Protein AF-A0A3A4QFV9-F1 (afdb_monomer)

Foldseek 3Di:
DDDDPPDPPDDPDVVVVVVVVVVVVVVVCCCVPPVVVVVVVVVVVVVVVVVVVVVVVVVVVVVVVVVVVVVVVVVVVVVVVVVVVVVVVVVVVVVVVVVVVVVVVVVVVVVVVVVVVVVVVVVVVVVVVVVVVVVVVQVVVCVVVVHHPDDD

Radius of gyration: 63.41 Å; Cα contacts (8 Å, |Δi|>4): 6; chains: 1; bounding box: 138×42×166 Å

Mean predicted aligned error: 13.67 Å

Sequence (152 aa):
MEVISTVALISINATLAAQLVSFLIFLFIINRLMFRPLQDVMGERERRIEDMRQEIEAADADMKQIFATLSDEEAKAKQDALLIQHKLEKEASQQSDVAFREVSAEIERLKAQTRQEVDRQILNVKQHLAEESLKLSKVIMEKALDRSLSHE

Structure (mmCIF, N/CA/C/O backbone):
data_AF-A0A3A4QFV9-F1
#
_entry.id   AF-A0A3A4QFV9-F1
#
loop_
_atom_site.group_PDB
_atom_site.id
_atom_site.type_symbol
_atom_site.label_atom_id
_atom_site.label_alt_id
_atom_site.label_comp_id
_atom_site.label_asym_id
_atom_site.label_entity_id
_atom_site.label_seq_id
_atom_site.pdbx_PDB_ins_code
_atom_site.Cartn_x
_atom_site.Cartn_y
_atom_site.Cartn_z
_atom_site.occupancy
_atom_site.B_iso_or_equiv
_atom_site.auth_seq_id
_atom_site.auth_comp_id
_atom_site.auth_asym_id
_atom_site.auth_atom_id
_atom_site.pdbx_PDB_model_num
ATOM 1 N N . MET A 1 1 ? 79.243 14.661 -73.877 1.00 48.72 1 MET A N 1
ATOM 2 C CA . MET A 1 1 ? 78.380 15.623 -73.168 1.00 48.72 1 MET A CA 1
ATOM 3 C C . MET A 1 1 ? 77.072 15.654 -73.944 1.00 48.72 1 MET A C 1
ATOM 5 O O . MET A 1 1 ? 76.950 16.458 -74.849 1.00 48.72 1 MET A O 1
ATOM 9 N N . GLU A 1 2 ? 76.158 14.715 -73.687 1.00 42.88 2 GLU A N 1
ATOM 10 C CA . GLU A 1 2 ? 74.841 14.695 -74.341 1.00 42.88 2 GLU A CA 1
ATOM 11 C C . GLU A 1 2 ? 73.754 14.445 -73.294 1.00 42.88 2 GLU A C 1
ATOM 13 O O . GLU A 1 2 ? 73.607 13.372 -72.719 1.00 42.88 2 GLU A O 1
ATOM 18 N N . VAL A 1 3 ? 73.129 15.575 -72.983 1.00 51.00 3 VAL A N 1
ATOM 19 C CA . VAL A 1 3 ? 71.824 15.871 -72.397 1.00 51.00 3 VAL A CA 1
ATOM 20 C C . VAL A 1 3 ? 70.983 14.673 -71.942 1.00 51.00 3 VAL A C 1
ATOM 22 O O . VAL A 1 3 ? 70.393 13.935 -72.728 1.00 51.00 3 VAL A O 1
ATOM 25 N N . ILE A 1 4 ? 70.847 14.570 -70.621 1.00 53.38 4 ILE A N 1
ATOM 26 C CA . ILE A 1 4 ? 69.816 13.791 -69.941 1.00 53.38 4 ILE A CA 1
ATOM 27 C C . ILE A 1 4 ? 68.469 14.358 -70.397 1.00 53.38 4 ILE A C 1
ATOM 29 O O . ILE A 1 4 ? 68.103 15.474 -70.028 1.00 53.38 4 ILE A O 1
ATOM 33 N N . SER A 1 5 ? 67.744 13.610 -71.230 1.00 55.25 5 SER A N 1
ATOM 34 C CA . SER A 1 5 ? 66.352 13.925 -71.536 1.00 55.25 5 SER A CA 1
ATOM 35 C C . SER A 1 5 ? 65.562 13.821 -70.239 1.00 55.25 5 SER A C 1
ATOM 37 O O . SER A 1 5 ? 65.336 12.728 -69.722 1.00 55.25 5 SER A O 1
ATOM 39 N N . THR A 1 6 ? 65.166 14.964 -69.689 1.00 56.66 6 THR A N 1
ATOM 40 C CA . THR A 1 6 ? 64.127 15.054 -68.668 1.00 56.66 6 THR A CA 1
ATOM 41 C C . THR A 1 6 ? 62.854 14.462 -69.255 1.00 56.66 6 THR A C 1
ATOM 43 O O . THR A 1 6 ? 62.106 15.139 -69.960 1.00 56.66 6 THR A O 1
ATOM 46 N N . VAL A 1 7 ? 62.641 13.169 -69.013 1.00 62.06 7 VAL A N 1
ATOM 47 C CA . VAL A 1 7 ? 61.378 12.493 -69.284 1.00 62.06 7 VAL A CA 1
ATOM 48 C C . VAL A 1 7 ? 60.327 13.255 -68.494 1.00 62.06 7 VAL A C 1
ATOM 50 O O . VAL A 1 7 ? 60.369 13.280 -67.264 1.00 62.06 7 VAL A O 1
ATOM 53 N N . ALA A 1 8 ? 59.414 13.928 -69.190 1.00 59.66 8 ALA A N 1
ATOM 54 C CA . ALA A 1 8 ? 58.226 14.465 -68.556 1.00 59.66 8 ALA A CA 1
ATOM 55 C C . ALA A 1 8 ? 57.523 13.289 -67.859 1.00 59.66 8 ALA A C 1
ATOM 57 O O . ALA A 1 8 ? 56.959 12.416 -68.516 1.00 59.66 8 ALA A O 1
ATOM 58 N N . LEU A 1 9 ? 57.599 13.245 -66.525 1.00 60.50 9 LEU A N 1
ATOM 59 C CA . LEU A 1 9 ? 56.995 12.203 -65.683 1.00 60.50 9 LEU A CA 1
ATOM 60 C C . LEU A 1 9 ? 55.470 12.113 -65.851 1.00 60.50 9 LEU A C 1
ATOM 62 O O . LEU A 1 9 ? 54.851 11.160 -65.389 1.00 60.50 9 LEU A O 1
ATOM 66 N N . ILE A 1 10 ? 54.867 13.091 -66.529 1.00 64.38 10 ILE A N 1
ATOM 67 C CA . ILE A 1 10 ? 53.450 13.137 -66.846 1.00 64.38 10 ILE A CA 1
ATOM 68 C C . ILE A 1 10 ? 53.322 13.289 -68.360 1.00 64.38 10 ILE A C 1
ATOM 70 O O . ILE A 1 10 ? 53.516 14.368 -68.916 1.00 64.38 10 ILE A O 1
ATOM 74 N N . SER A 1 11 ? 52.992 12.184 -69.020 1.00 68.12 11 SER A N 1
ATOM 75 C CA . SER A 1 11 ? 52.562 12.160 -70.415 1.00 68.12 11 SER A CA 1
ATOM 76 C C . SER A 1 11 ? 51.096 11.733 -70.454 1.00 68.12 11 SER A C 1
ATOM 78 O O . SER A 1 11 ? 50.717 10.704 -69.889 1.00 68.12 11 SER A O 1
ATOM 80 N N . ILE A 1 12 ? 50.246 12.558 -71.070 1.00 74.25 12 ILE A N 1
ATOM 81 C CA . ILE A 1 12 ? 48.826 12.245 -71.257 1.00 74.25 12 ILE A CA 1
ATOM 82 C C . ILE A 1 12 ? 48.738 11.202 -72.370 1.00 74.25 12 ILE A C 1
ATOM 84 O O . ILE A 1 12 ? 48.681 11.531 -73.551 1.00 74.25 12 ILE A O 1
ATOM 88 N N . ASN A 1 13 ? 48.764 9.936 -71.965 1.00 79.50 13 ASN A N 1
ATOM 89 C CA . ASN A 1 13 ? 48.722 8.777 -72.849 1.00 79.50 13 ASN A CA 1
ATOM 90 C C . ASN A 1 13 ? 47.474 7.930 -72.560 1.00 79.50 13 ASN A C 1
ATOM 92 O O . ASN A 1 13 ? 46.823 8.084 -71.525 1.00 79.50 13 ASN A O 1
ATOM 96 N N . ALA A 1 14 ? 47.165 6.974 -73.440 1.00 84.38 14 ALA A N 1
ATOM 97 C CA . ALA A 1 14 ? 46.049 6.037 -73.256 1.00 84.38 14 ALA A CA 1
ATOM 98 C C . ALA A 1 14 ? 46.098 5.278 -71.909 1.00 84.38 14 ALA A C 1
ATOM 100 O O . ALA A 1 14 ? 45.060 4.910 -71.362 1.00 84.38 14 ALA A O 1
ATOM 101 N N . THR A 1 15 ? 47.289 5.099 -71.330 1.00 86.25 15 THR A N 1
ATOM 102 C CA . THR A 1 15 ? 47.490 4.515 -69.996 1.00 86.25 15 THR A CA 1
ATOM 103 C C . THR A 1 15 ? 46.906 5.368 -68.871 1.00 86.25 15 THR A C 1
ATOM 105 O O . THR A 1 15 ? 46.324 4.813 -67.944 1.00 86.25 15 THR A O 1
ATOM 108 N N . LEU A 1 16 ? 46.983 6.700 -68.966 1.00 87.12 16 LEU A N 1
ATOM 109 C CA . LEU A 1 16 ? 46.373 7.614 -67.996 1.00 87.12 16 LEU A CA 1
ATOM 110 C C . LEU A 1 16 ? 44.843 7.493 -68.026 1.00 87.12 16 LEU A C 1
ATOM 112 O O . LEU A 1 16 ? 44.201 7.445 -66.979 1.00 87.12 16 LEU A O 1
ATOM 116 N N . ALA A 1 17 ? 44.259 7.377 -69.224 1.00 87.88 17 ALA A N 1
ATOM 117 C CA . ALA A 1 17 ? 42.825 7.148 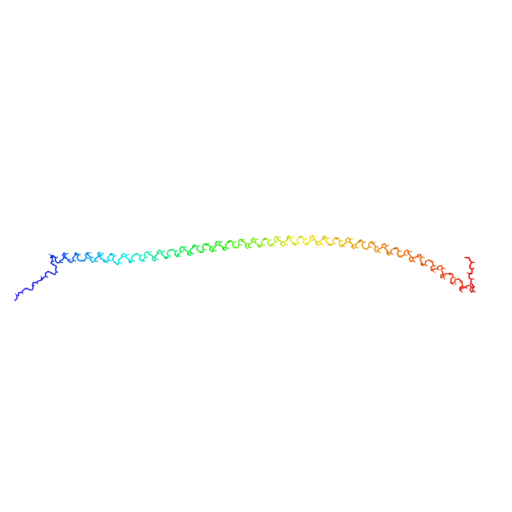-69.384 1.00 87.88 17 ALA A CA 1
ATOM 118 C C . ALA A 1 17 ? 42.403 5.782 -68.810 1.00 87.88 17 ALA A C 1
ATOM 120 O O . ALA A 1 17 ? 41.429 5.702 -68.062 1.00 87.88 17 ALA A O 1
ATOM 121 N N . ALA A 1 18 ? 43.166 4.719 -69.084 1.00 89.88 18 ALA A N 1
ATOM 122 C CA . ALA A 1 18 ? 42.917 3.392 -68.520 1.00 89.88 18 ALA A CA 1
ATOM 123 C C . ALA A 1 18 ? 43.051 3.365 -66.982 1.00 89.88 18 ALA A C 1
ATOM 125 O O . ALA A 1 18 ? 42.255 2.715 -66.299 1.00 89.88 18 ALA A O 1
ATOM 126 N N . GLN A 1 19 ? 44.011 4.107 -66.422 1.00 90.19 19 GLN A N 1
ATOM 127 C CA . GLN A 1 19 ? 44.182 4.266 -64.977 1.00 90.19 19 GLN A CA 1
ATOM 128 C C . GLN A 1 19 ? 43.007 5.023 -64.349 1.00 90.19 19 GLN A C 1
ATOM 130 O O . GLN A 1 19 ? 42.503 4.596 -63.311 1.00 90.19 19 GLN A O 1
ATOM 135 N N . LEU A 1 20 ? 42.529 6.099 -64.983 1.00 93.81 20 LEU A N 1
ATOM 136 C CA . LEU A 1 20 ? 41.359 6.845 -64.517 1.00 93.81 20 LEU A CA 1
ATOM 137 C C . LEU A 1 20 ? 40.104 5.965 -64.504 1.00 93.81 20 LEU A C 1
ATOM 139 O O . LEU A 1 20 ? 39.389 5.939 -63.506 1.00 93.81 20 LEU A O 1
ATOM 143 N N . VAL A 1 21 ? 39.861 5.199 -65.571 1.00 95.50 21 VAL A N 1
ATOM 144 C CA . VAL A 1 21 ? 38.728 4.260 -65.631 1.00 95.50 21 VAL A CA 1
ATOM 145 C C . VAL A 1 21 ? 38.845 3.198 -64.536 1.00 95.50 21 VAL A C 1
ATOM 147 O O . VAL A 1 21 ? 37.874 2.942 -63.827 1.00 95.50 21 VAL A O 1
ATOM 150 N N . SER A 1 22 ? 40.037 2.631 -64.332 1.00 94.38 22 SER A N 1
ATOM 151 C CA . SER A 1 22 ? 40.283 1.647 -63.267 1.00 94.38 22 SER A CA 1
ATOM 152 C C . SER A 1 22 ? 40.049 2.234 -61.870 1.00 94.38 22 SER A C 1
ATOM 154 O O . SER A 1 22 ? 39.441 1.584 -61.021 1.00 94.38 22 SER A O 1
ATOM 156 N N . PHE A 1 23 ? 40.468 3.482 -61.637 1.00 95.25 23 PHE A N 1
ATOM 157 C CA . PHE A 1 23 ? 40.224 4.197 -60.384 1.00 95.25 23 PHE A CA 1
ATOM 158 C C . PHE A 1 23 ? 38.731 4.462 -60.151 1.00 95.25 23 PHE A C 1
ATOM 160 O O . PHE A 1 23 ? 38.240 4.252 -59.045 1.00 95.25 23 PHE A O 1
ATOM 167 N N . LEU A 1 24 ? 37.987 4.862 -61.186 1.00 96.12 24 LEU A N 1
ATOM 168 C CA . LEU A 1 24 ? 36.539 5.067 -61.089 1.00 96.12 24 LEU A CA 1
ATOM 169 C C . LEU A 1 24 ? 35.791 3.760 -60.796 1.00 96.12 24 LEU A C 1
ATOM 171 O O . LEU A 1 24 ? 34.893 3.749 -59.954 1.00 96.12 24 LEU A O 1
ATOM 175 N N . ILE A 1 25 ? 36.183 2.650 -61.431 1.00 96.00 25 ILE A N 1
ATOM 176 C CA . ILE A 1 25 ? 35.627 1.319 -61.138 1.00 96.00 25 ILE A CA 1
ATOM 177 C C . ILE A 1 25 ? 35.931 0.923 -59.688 1.00 96.00 25 ILE A C 1
ATOM 179 O O . ILE A 1 25 ? 35.037 0.479 -58.969 1.00 96.00 25 ILE A O 1
ATOM 183 N N . PHE A 1 26 ? 37.166 1.122 -59.228 1.00 95.38 26 PHE A N 1
ATOM 184 C CA . PHE A 1 26 ? 37.555 0.844 -57.846 1.00 95.38 26 PHE A CA 1
ATOM 185 C C . PHE A 1 26 ? 36.758 1.681 -56.836 1.00 95.38 26 PHE A C 1
ATOM 187 O O . PHE A 1 26 ? 36.236 1.137 -55.862 1.00 95.38 26 PHE A O 1
ATOM 194 N N . LEU A 1 27 ? 36.596 2.983 -57.090 1.00 94.31 27 LEU A N 1
ATOM 195 C CA . LEU A 1 27 ? 35.793 3.879 -56.257 1.00 94.31 27 LEU A CA 1
ATOM 196 C C . LEU A 1 27 ? 34.329 3.423 -56.201 1.00 94.31 27 LEU A C 1
ATOM 198 O O . LEU A 1 27 ? 33.726 3.408 -55.128 1.00 94.31 27 LEU A O 1
ATOM 202 N N . PHE A 1 28 ? 33.768 2.996 -57.335 1.00 94.44 28 PHE A N 1
ATOM 203 C CA . PHE A 1 28 ? 32.417 2.443 -57.391 1.00 94.44 28 PHE A CA 1
ATOM 204 C C . PHE A 1 28 ? 32.282 1.167 -56.547 1.00 94.44 28 PHE A C 1
ATOM 206 O O . PHE A 1 28 ? 31.333 1.045 -55.768 1.00 94.44 28 PHE A O 1
ATOM 213 N N . ILE A 1 29 ? 33.248 0.248 -56.646 1.00 94.62 29 ILE A N 1
ATOM 214 C CA . ILE A 1 29 ? 33.265 -0.993 -55.860 1.00 94.62 29 ILE A CA 1
ATOM 215 C C . ILE A 1 29 ? 33.373 -0.684 -54.364 1.00 94.62 29 ILE A C 1
ATOM 217 O O . ILE A 1 29 ? 32.557 -1.187 -53.596 1.00 94.62 29 ILE A O 1
ATOM 221 N N . ILE A 1 30 ? 34.311 0.169 -53.937 1.00 93.19 30 ILE A N 1
ATOM 222 C CA . ILE A 1 30 ? 34.461 0.540 -52.520 1.00 93.19 30 ILE A CA 1
ATOM 223 C C . ILE A 1 30 ? 33.202 1.228 -51.989 1.00 93.19 30 ILE A C 1
ATOM 225 O O . ILE A 1 30 ? 32.744 0.908 -50.892 1.00 93.19 30 ILE A O 1
ATOM 229 N N . ASN A 1 31 ? 32.603 2.139 -52.756 1.00 91.06 31 ASN A N 1
ATOM 230 C CA . ASN A 1 31 ? 31.363 2.797 -52.352 1.00 91.06 31 ASN A CA 1
ATOM 231 C C . ASN A 1 31 ? 30.231 1.788 -52.128 1.00 91.06 31 ASN A C 1
ATOM 233 O O . ASN A 1 31 ? 29.533 1.824 -51.112 1.00 91.06 31 ASN A O 1
ATOM 237 N N . ARG A 1 32 ? 30.082 0.833 -53.050 1.00 91.75 32 ARG A N 1
ATOM 238 C CA . ARG A 1 32 ? 29.025 -0.175 -52.968 1.00 91.75 32 ARG A CA 1
ATOM 239 C C . ARG A 1 32 ? 29.273 -1.222 -51.881 1.00 91.75 32 ARG A C 1
ATOM 241 O O . ARG A 1 32 ? 28.299 -1.640 -51.257 1.00 91.75 32 ARG A O 1
ATOM 248 N N . LEU A 1 33 ? 30.524 -1.652 -51.699 1.00 92.31 33 LEU A N 1
ATOM 249 C CA . LEU A 1 33 ? 30.905 -2.789 -50.855 1.00 92.31 33 LEU A CA 1
ATOM 250 C C . LEU A 1 33 ? 31.290 -2.391 -49.426 1.00 92.31 33 LEU A C 1
ATOM 252 O O . LEU A 1 33 ? 31.105 -3.194 -48.522 1.00 92.31 33 LEU A O 1
ATOM 256 N N . MET A 1 34 ? 31.824 -1.186 -49.208 1.00 91.75 34 MET A N 1
ATOM 257 C CA . MET A 1 34 ? 32.322 -0.750 -47.898 1.00 91.75 34 MET A CA 1
ATOM 258 C C . MET A 1 34 ? 31.478 0.383 -47.311 1.00 91.75 34 MET A C 1
ATOM 260 O O . MET A 1 34 ? 30.935 0.230 -46.221 1.00 91.75 34 MET A O 1
ATOM 264 N N . PHE A 1 35 ? 31.326 1.503 -48.028 1.00 91.31 35 PHE A N 1
ATOM 265 C CA . PHE A 1 35 ? 30.686 2.696 -47.459 1.00 91.31 35 PHE A CA 1
ATOM 266 C C . PHE A 1 35 ? 29.194 2.499 -47.170 1.00 91.31 35 PHE A C 1
ATOM 268 O O . PHE A 1 35 ? 28.746 2.866 -46.088 1.00 91.31 35 PHE A O 1
ATOM 275 N N . ARG A 1 36 ? 28.440 1.874 -48.087 1.00 90.62 36 ARG A N 1
ATOM 276 C CA . ARG A 1 36 ? 27.017 1.561 -47.854 1.00 90.62 36 ARG A CA 1
ATOM 277 C C . ARG A 1 36 ? 26.775 0.673 -46.624 1.00 90.62 36 ARG A C 1
ATOM 279 O O . ARG A 1 36 ? 26.108 1.145 -45.711 1.00 90.62 36 ARG A O 1
ATOM 286 N N . PRO A 1 37 ? 27.332 -0.552 -46.533 1.00 91.56 37 PRO A N 1
ATOM 287 C CA . PRO A 1 37 ? 27.071 -1.407 -45.376 1.00 91.56 37 PRO A CA 1
ATOM 288 C C . PRO A 1 37 ? 27.601 -0.812 -44.067 1.00 91.56 37 PRO A C 1
ATOM 290 O O . PRO A 1 37 ? 27.007 -1.031 -43.017 1.00 91.56 37 PRO A O 1
ATOM 293 N N . LEU A 1 38 ? 28.681 -0.023 -44.107 1.00 92.88 38 LEU A N 1
ATOM 294 C CA . LEU A 1 38 ? 29.163 0.677 -42.918 1.00 92.88 38 LEU A CA 1
ATOM 295 C C . LEU A 1 38 ? 28.153 1.722 -42.420 1.00 92.88 38 LEU A C 1
ATOM 297 O O . LEU A 1 38 ? 27.895 1.786 -41.221 1.00 92.88 38 LEU A O 1
ATOM 301 N N . GLN A 1 39 ? 27.575 2.520 -43.322 1.00 93.12 39 GLN A N 1
ATOM 302 C CA . GLN A 1 39 ? 26.542 3.499 -42.973 1.00 93.12 39 GLN A CA 1
ATOM 303 C C . GLN A 1 39 ? 25.275 2.822 -42.450 1.00 93.12 39 GLN A C 1
ATOM 305 O O . GLN A 1 39 ? 24.724 3.279 -41.451 1.00 93.12 39 GLN A O 1
ATOM 310 N N . ASP A 1 40 ? 24.860 1.712 -43.063 1.00 93.56 40 ASP A N 1
ATOM 311 C CA . ASP A 1 40 ? 23.688 0.951 -42.625 1.00 93.56 40 ASP A CA 1
ATOM 312 C C . ASP A 1 40 ? 23.867 0.438 -41.184 1.00 93.56 40 ASP A C 1
ATOM 314 O O . ASP A 1 40 ? 22.989 0.633 -40.344 1.00 93.56 40 ASP A O 1
ATOM 318 N N . VAL A 1 41 ? 25.036 -0.129 -40.856 1.00 94.44 41 VAL A N 1
ATOM 319 C CA . VAL A 1 41 ? 25.343 -0.616 -39.497 1.00 94.44 41 VAL A CA 1
ATOM 320 C C . VAL A 1 41 ? 25.400 0.523 -38.479 1.00 94.44 41 VAL A C 1
ATOM 322 O O . VAL A 1 41 ? 24.957 0.353 -37.343 1.00 94.44 41 VAL A O 1
ATOM 325 N N . MET A 1 42 ? 25.945 1.684 -38.852 1.00 94.00 42 MET A N 1
ATOM 326 C CA . MET A 1 42 ? 25.946 2.849 -37.960 1.00 94.00 42 MET A CA 1
ATOM 327 C C . MET A 1 42 ? 24.526 3.364 -37.720 1.00 94.00 42 MET A C 1
ATOM 329 O O . MET A 1 42 ? 24.162 3.603 -36.571 1.00 94.00 42 MET A O 1
ATOM 333 N N . GLY A 1 43 ? 23.701 3.437 -38.767 1.00 95.31 43 GLY A N 1
ATOM 334 C CA . GLY A 1 43 ? 22.296 3.819 -38.650 1.00 95.31 43 GLY A CA 1
ATOM 335 C C . GLY A 1 43 ? 21.485 2.846 -37.792 1.00 95.31 43 GLY A C 1
ATOM 336 O O . GLY A 1 43 ? 20.669 3.280 -36.985 1.00 95.31 43 GLY A O 1
ATOM 337 N N . GLU A 1 44 ? 21.725 1.5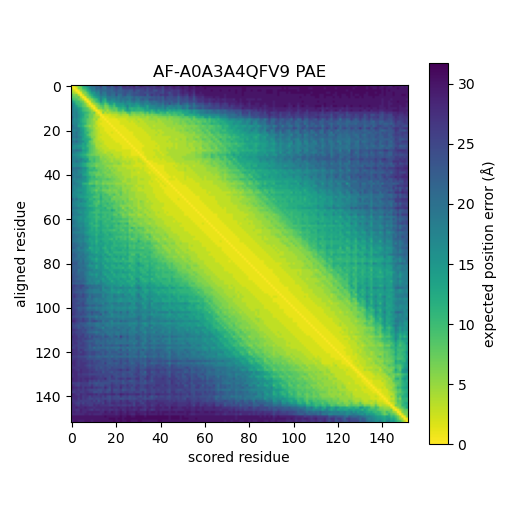38 -37.908 1.00 95.81 44 GLU A N 1
ATOM 338 C CA . GLU A 1 44 ? 21.064 0.537 -37.063 1.00 95.81 44 GLU A CA 1
ATOM 339 C C . GLU A 1 44 ? 21.474 0.668 -35.589 1.00 95.81 44 GLU A C 1
ATOM 341 O O . GLU A 1 44 ? 20.626 0.574 -34.702 1.00 95.81 44 GLU A O 1
ATOM 346 N N . ARG A 1 45 ? 22.758 0.932 -35.313 1.00 96.25 45 ARG A N 1
ATOM 347 C CA . ARG A 1 45 ? 23.237 1.178 -33.944 1.00 96.25 45 ARG A CA 1
ATOM 348 C C . ARG A 1 45 ? 22.599 2.417 -33.336 1.00 96.25 45 ARG A C 1
ATOM 350 O O . ARG A 1 45 ? 22.177 2.365 -32.187 1.00 96.25 45 ARG A O 1
ATOM 357 N N . GLU A 1 46 ? 22.525 3.503 -34.094 1.00 96.19 46 GLU A N 1
ATOM 358 C CA . GLU A 1 46 ? 21.952 4.759 -33.614 1.00 96.19 46 GLU A CA 1
ATOM 359 C C . GLU A 1 46 ? 20.449 4.628 -33.354 1.00 96.19 46 GLU A C 1
ATOM 361 O O . GLU A 1 46 ? 19.985 5.018 -32.287 1.00 96.19 46 GLU A O 1
ATOM 366 N N . ARG A 1 47 ? 19.714 3.954 -34.251 1.00 96.81 47 ARG A N 1
ATOM 367 C CA . ARG A 1 47 ? 18.302 3.608 -34.016 1.00 96.81 47 ARG A CA 1
ATOM 368 C C . ARG A 1 47 ? 18.121 2.758 -32.770 1.00 96.81 47 ARG A C 1
ATOM 370 O O . ARG A 1 47 ? 17.300 3.096 -31.937 1.00 96.81 47 ARG A O 1
ATOM 377 N N . ARG A 1 48 ? 18.927 1.707 -32.595 1.00 96.38 48 ARG A N 1
ATOM 378 C CA . ARG A 1 48 ? 18.828 0.845 -31.410 1.00 96.38 48 ARG A CA 1
ATOM 379 C C . ARG A 1 48 ? 19.065 1.623 -30.115 1.00 96.38 48 ARG A C 1
ATOM 381 O O . ARG A 1 48 ? 18.395 1.359 -29.128 1.00 96.38 48 ARG A O 1
ATOM 388 N N . ILE A 1 49 ? 20.019 2.553 -30.104 1.00 96.50 49 ILE A N 1
ATOM 389 C CA . ILE A 1 49 ? 20.287 3.395 -28.931 1.00 96.50 49 ILE A CA 1
ATOM 390 C C . ILE A 1 49 ? 19.101 4.321 -28.646 1.00 96.50 49 ILE A C 1
ATOM 392 O O . ILE A 1 49 ? 18.719 4.466 -27.486 1.00 96.50 49 ILE A O 1
ATOM 396 N N . GLU A 1 50 ? 18.521 4.921 -29.682 1.00 97.56 50 GLU A N 1
ATOM 397 C CA . GLU A 1 50 ? 17.350 5.788 -29.545 1.00 97.56 50 GLU A CA 1
ATOM 398 C C . GLU A 1 50 ? 16.119 5.006 -29.064 1.00 97.56 50 GLU A C 1
ATOM 400 O O . GLU A 1 50 ? 15.484 5.416 -28.098 1.00 97.56 50 GLU A O 1
ATOM 405 N N . ASP A 1 51 ? 15.843 3.840 -29.649 1.00 97.38 51 ASP A N 1
ATOM 406 C CA . ASP A 1 51 ? 14.743 2.962 -29.240 1.00 97.38 51 ASP A CA 1
ATOM 407 C C . ASP A 1 51 ? 14.906 2.539 -27.770 1.00 97.38 51 ASP A C 1
ATOM 409 O O . ASP A 1 51 ? 13.985 2.683 -26.969 1.00 97.38 51 ASP A O 1
ATOM 413 N N . MET A 1 52 ? 16.112 2.110 -27.370 1.00 96.62 52 MET A N 1
ATOM 414 C CA . MET A 1 52 ? 16.409 1.766 -25.973 1.00 96.62 52 MET A CA 1
ATOM 415 C C . MET A 1 52 ? 16.207 2.955 -25.030 1.00 96.62 52 MET A C 1
ATOM 417 O O . MET A 1 52 ? 15.733 2.784 -23.908 1.00 96.62 52 MET A O 1
ATOM 421 N N . ARG A 1 53 ? 16.575 4.166 -25.455 1.00 97.50 53 ARG A N 1
ATOM 422 C CA . ARG A 1 53 ? 16.370 5.373 -24.652 1.00 97.50 53 ARG A CA 1
ATOM 423 C C . ARG A 1 53 ? 14.883 5.674 -24.480 1.00 97.50 53 ARG A C 1
ATOM 425 O O . ARG A 1 53 ? 14.466 5.972 -23.364 1.00 97.50 53 ARG A O 1
ATOM 432 N N . GLN A 1 54 ? 14.097 5.568 -25.547 1.00 97.69 54 GLN A N 1
ATOM 433 C CA . GLN A 1 54 ? 12.649 5.772 -25.496 1.00 97.69 54 GLN A CA 1
ATOM 434 C C . GLN A 1 54 ? 11.963 4.725 -2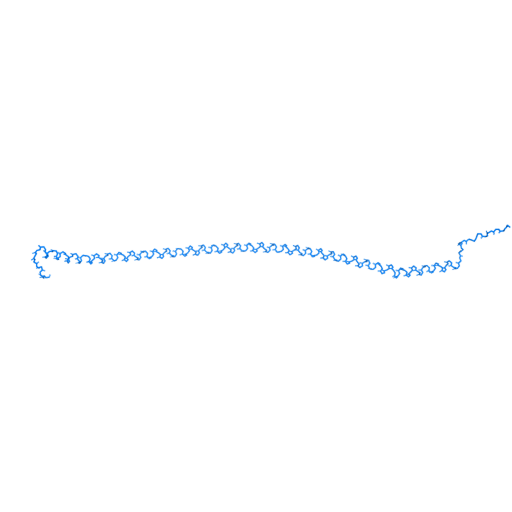4.615 1.00 97.69 54 GLN A C 1
ATOM 436 O O . GLN A 1 54 ? 11.100 5.079 -23.816 1.00 97.69 54 GLN A O 1
ATOM 441 N N . GLU A 1 55 ? 12.384 3.460 -24.689 1.00 97.50 55 GLU A N 1
ATOM 442 C CA . GLU A 1 55 ? 11.897 2.400 -23.799 1.00 97.50 55 GLU A CA 1
ATOM 443 C C . GLU A 1 55 ? 12.210 2.696 -22.325 1.00 97.50 55 GLU A C 1
ATOM 445 O O . GLU A 1 55 ? 11.349 2.513 -21.467 1.00 97.50 55 GLU A O 1
ATOM 450 N N . ILE A 1 56 ? 13.413 3.196 -22.019 1.00 97.00 56 ILE A N 1
ATOM 451 C CA . ILE A 1 56 ? 13.789 3.593 -20.653 1.00 97.00 56 ILE A CA 1
ATOM 452 C C . ILE A 1 56 ? 12.938 4.774 -20.170 1.00 97.00 56 ILE A C 1
ATOM 454 O O . ILE A 1 56 ? 12.454 4.750 -19.039 1.00 97.00 56 ILE A O 1
ATOM 458 N N . GLU A 1 57 ? 12.746 5.799 -21.003 1.00 97.50 57 GLU A N 1
ATOM 459 C CA . GLU A 1 57 ? 11.922 6.963 -20.654 1.00 97.50 57 GLU A CA 1
ATOM 460 C C . GLU A 1 57 ? 10.449 6.565 -20.440 1.00 97.50 57 GLU A C 1
ATOM 462 O O . GLU A 1 57 ? 9.827 7.018 -19.477 1.00 97.50 57 GLU A O 1
ATOM 467 N N . ALA A 1 58 ? 9.910 5.666 -21.269 1.00 97.44 58 ALA A N 1
ATOM 468 C CA . ALA A 1 58 ? 8.568 5.113 -21.100 1.00 97.44 58 ALA A CA 1
ATOM 469 C C . ALA A 1 58 ? 8.446 4.288 -19.808 1.00 97.44 58 ALA A C 1
ATOM 471 O O . ALA A 1 58 ? 7.514 4.494 -19.035 1.00 97.44 58 ALA A O 1
ATOM 472 N N . ALA A 1 59 ? 9.418 3.418 -19.521 1.00 96.75 59 ALA A N 1
ATOM 473 C CA . ALA A 1 59 ? 9.429 2.617 -18.300 1.00 96.75 59 ALA A CA 1
ATOM 474 C C . ALA A 1 59 ? 9.518 3.482 -17.027 1.00 96.75 59 ALA A C 1
ATOM 476 O O . ALA A 1 59 ? 8.863 3.179 -16.030 1.00 96.75 59 ALA A O 1
ATOM 477 N N . ASP A 1 60 ? 10.293 4.573 -17.047 1.00 97.25 60 ASP A N 1
ATOM 478 C CA . ASP A 1 60 ? 10.362 5.524 -15.930 1.00 97.25 60 ASP A CA 1
ATOM 479 C C . ASP A 1 60 ? 9.035 6.278 -15.736 1.00 97.25 60 ASP A C 1
ATOM 481 O O . ASP A 1 60 ? 8.586 6.473 -14.601 1.00 97.25 60 ASP A O 1
ATOM 485 N N . ALA A 1 61 ? 8.370 6.663 -16.830 1.00 97.50 61 ALA A N 1
ATOM 486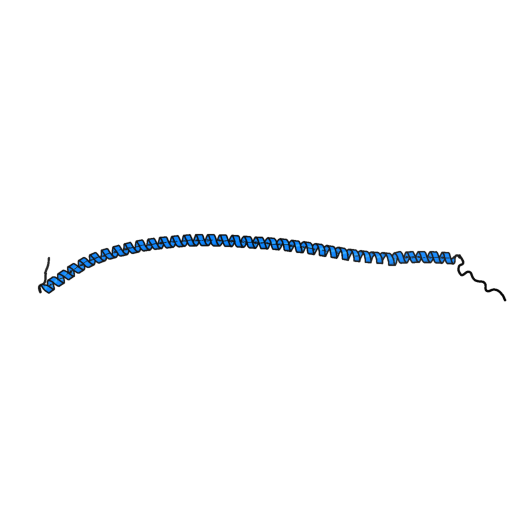 C CA . ALA A 1 61 ? 7.049 7.286 -16.780 1.00 97.50 61 ALA A CA 1
ATOM 487 C C . ALA A 1 61 ? 5.985 6.331 -16.207 1.00 97.50 61 ALA A C 1
ATOM 489 O O . ALA A 1 61 ? 5.258 6.711 -15.284 1.00 97.50 61 ALA A O 1
ATOM 490 N N . ASP A 1 62 ? 5.950 5.083 -16.680 1.00 97.38 62 ASP A N 1
ATOM 491 C CA . ASP A 1 62 ? 5.045 4.043 -16.181 1.00 97.38 62 ASP A CA 1
ATOM 492 C C . ASP A 1 62 ? 5.295 3.757 -14.697 1.00 97.38 62 ASP A C 1
ATOM 494 O O . ASP A 1 62 ? 4.358 3.701 -13.896 1.00 97.38 62 ASP A O 1
ATOM 498 N N . MET A 1 63 ? 6.565 3.652 -14.294 1.00 97.00 63 MET A N 1
ATOM 499 C CA . MET A 1 63 ? 6.941 3.462 -12.895 1.00 97.00 63 MET A CA 1
ATOM 500 C C . MET A 1 63 ? 6.423 4.612 -12.022 1.00 97.00 63 MET A C 1
ATOM 502 O O . MET A 1 63 ? 5.798 4.365 -10.988 1.00 97.00 63 MET A O 1
ATOM 506 N N . LYS A 1 64 ? 6.620 5.869 -12.438 1.00 97.12 64 LYS A N 1
ATOM 507 C CA . LYS A 1 64 ? 6.104 7.046 -11.716 1.00 97.12 64 LYS A CA 1
ATOM 508 C C . LYS A 1 64 ? 4.581 7.029 -11.597 1.00 97.12 64 LYS A C 1
ATOM 510 O O . LYS A 1 64 ? 4.058 7.341 -10.528 1.00 97.12 64 LYS A O 1
ATOM 515 N N . GLN A 1 65 ? 3.871 6.641 -12.654 1.00 97.25 65 GLN A N 1
ATOM 516 C CA . GLN A 1 65 ? 2.413 6.533 -12.633 1.00 97.25 65 GLN A CA 1
ATOM 517 C C . GLN A 1 65 ? 1.931 5.437 -11.672 1.00 97.25 65 GLN A C 1
ATOM 519 O O . GLN A 1 65 ? 0.981 5.655 -10.915 1.00 97.25 65 GLN A O 1
ATOM 524 N N . ILE A 1 66 ? 2.595 4.278 -11.661 1.00 97.25 66 ILE A N 1
ATOM 525 C CA . ILE A 1 66 ? 2.294 3.188 -10.725 1.00 97.25 66 ILE A CA 1
ATOM 526 C C . ILE A 1 66 ? 2.510 3.656 -9.285 1.00 97.25 66 ILE A C 1
ATOM 528 O O . ILE A 1 66 ? 1.622 3.482 -8.454 1.00 97.25 66 ILE A O 1
ATOM 532 N N . PHE A 1 67 ? 3.638 4.308 -8.986 1.00 96.19 67 PHE A N 1
ATOM 533 C CA . PHE A 1 67 ? 3.904 4.838 -7.645 1.00 96.19 67 PHE A CA 1
ATOM 534 C C . PHE A 1 67 ? 2.871 5.877 -7.202 1.00 96.19 67 PHE A C 1
ATOM 536 O O . PHE A 1 67 ? 2.419 5.828 -6.059 1.00 96.19 67 PHE A O 1
ATOM 543 N N . ALA A 1 68 ? 2.464 6.786 -8.092 1.00 97.00 68 ALA A N 1
ATOM 544 C CA . ALA A 1 68 ? 1.416 7.758 -7.790 1.00 97.00 68 ALA A CA 1
ATOM 545 C C . ALA A 1 68 ? 0.080 7.065 -7.475 1.00 97.00 68 ALA A C 1
ATOM 547 O O . ALA A 1 68 ? -0.557 7.371 -6.470 1.00 97.00 68 ALA A O 1
ATOM 548 N N . THR A 1 69 ? -0.300 6.072 -8.283 1.00 96.62 69 THR A N 1
ATOM 549 C CA . THR A 1 69 ? -1.540 5.305 -8.087 1.00 96.62 69 THR A CA 1
ATOM 550 C C . THR A 1 69 ? -1.518 4.524 -6.773 1.00 96.62 69 THR A C 1
ATOM 552 O O . THR A 1 69 ? -2.486 4.569 -6.018 1.00 96.62 69 THR A O 1
ATOM 555 N N . LEU A 1 70 ? -0.401 3.856 -6.463 1.00 96.94 70 LEU A N 1
ATOM 556 C CA . LEU A 1 70 ? -0.223 3.119 -5.210 1.00 96.94 70 LEU A CA 1
ATOM 557 C C . LEU A 1 70 ? -0.292 4.040 -3.991 1.00 96.94 70 LEU A C 1
ATOM 559 O O . LEU A 1 70 ? -0.936 3.692 -3.008 1.00 96.94 70 LEU A O 1
ATOM 563 N N . SER A 1 71 ? 0.337 5.215 -4.057 1.00 96.69 71 SER A N 1
ATOM 564 C CA . SER A 1 71 ? 0.285 6.201 -2.973 1.00 96.69 71 SER A CA 1
ATOM 565 C C . SER A 1 71 ? -1.145 6.687 -2.719 1.00 96.69 71 SER A C 1
ATOM 567 O O . SER A 1 71 ? -1.564 6.804 -1.566 1.00 96.69 71 SER A O 1
ATOM 569 N N . ASP A 1 72 ? -1.909 6.953 -3.780 1.00 97.00 72 ASP A N 1
ATOM 570 C CA . ASP A 1 72 ? -3.311 7.363 -3.672 1.00 97.00 72 ASP A CA 1
ATOM 571 C C . ASP A 1 72 ? -4.193 6.243 -3.106 1.00 97.00 72 ASP A C 1
ATOM 573 O O . ASP A 1 72 ? -5.076 6.493 -2.281 1.00 97.00 72 ASP A O 1
ATOM 577 N N . GLU A 1 73 ? -3.965 5.002 -3.531 1.00 96.38 73 GLU A N 1
ATOM 578 C CA . GLU A 1 73 ? -4.706 3.840 -3.047 1.00 96.38 73 GLU A CA 1
ATOM 579 C C . GLU A 1 73 ? -4.376 3.522 -1.584 1.00 96.38 73 GLU A C 1
ATOM 581 O O . GLU A 1 73 ? -5.283 3.268 -0.792 1.00 96.38 73 GLU A O 1
ATOM 586 N N . GLU A 1 74 ? -3.110 3.643 -1.178 1.00 96.69 74 GLU A N 1
ATOM 587 C CA . GLU A 1 74 ? -2.693 3.512 0.219 1.00 96.69 74 GLU A CA 1
ATOM 588 C C . GLU A 1 74 ? -3.346 4.587 1.101 1.00 96.69 74 GLU A C 1
ATOM 590 O O . GLU A 1 74 ? -3.840 4.288 2.193 1.00 96.69 74 GLU A O 1
ATOM 595 N N . ALA A 1 75 ? -3.387 5.838 0.630 1.00 97.00 75 ALA A N 1
ATOM 596 C CA . ALA A 1 75 ? -4.033 6.932 1.348 1.00 97.00 75 ALA A CA 1
ATOM 597 C C . ALA A 1 75 ? -5.540 6.685 1.525 1.00 97.00 75 ALA A C 1
ATOM 599 O O . ALA A 1 75 ? -6.061 6.848 2.633 1.00 97.00 75 ALA A O 1
ATOM 600 N N . LYS A 1 76 ? -6.229 6.227 0.471 1.00 97.06 76 LYS A N 1
ATOM 601 C CA . LYS A 1 76 ? -7.651 5.848 0.534 1.00 97.06 76 LYS A CA 1
ATOM 602 C C . LYS A 1 76 ? -7.885 4.681 1.486 1.00 97.06 76 LYS A C 1
ATOM 604 O O . LYS A 1 76 ? -8.737 4.783 2.361 1.00 97.06 76 LYS A O 1
ATOM 609 N N . ALA A 1 77 ? -7.089 3.617 1.390 1.00 96.75 77 ALA A N 1
ATOM 610 C CA . ALA A 1 77 ? -7.209 2.455 2.266 1.00 96.75 77 ALA A CA 1
ATOM 611 C C . ALA A 1 77 ? -7.021 2.828 3.747 1.00 96.75 77 ALA A C 1
ATOM 613 O O . ALA A 1 77 ? -7.766 2.358 4.608 1.00 96.75 77 ALA A O 1
ATOM 614 N N . LYS A 1 78 ? -6.066 3.717 4.055 1.00 97.00 78 LYS A N 1
ATOM 615 C CA . LYS A 1 78 ? -5.878 4.261 5.410 1.00 97.00 78 LYS A CA 1
ATOM 616 C C . LYS A 1 78 ? -7.085 5.073 5.875 1.00 97.00 78 LYS A C 1
ATOM 618 O O . LYS A 1 78 ? -7.519 4.911 7.014 1.00 97.00 78 LYS A O 1
ATOM 623 N N . GLN A 1 79 ? -7.633 5.929 5.015 1.00 97.38 79 GLN A N 1
ATOM 624 C CA . GLN A 1 79 ? -8.823 6.712 5.337 1.00 97.38 79 GLN A CA 1
ATOM 625 C C . GLN A 1 79 ? -10.034 5.808 5.608 1.00 97.38 79 GLN A C 1
ATOM 627 O O . GLN A 1 79 ? -10.715 5.990 6.617 1.00 97.38 79 GLN A O 1
ATOM 632 N N . ASP A 1 80 ? -10.266 4.807 4.764 1.00 96.94 80 ASP A N 1
ATOM 633 C CA . ASP A 1 80 ? -11.361 3.850 4.926 1.00 96.94 80 ASP A CA 1
ATOM 634 C C . ASP A 1 80 ? -11.200 3.023 6.205 1.00 96.94 80 ASP A C 1
ATOM 636 O O . ASP A 1 80 ? -12.165 2.836 6.948 1.00 96.94 80 ASP A O 1
ATOM 640 N N . ALA A 1 81 ? -9.976 2.594 6.526 1.00 96.69 81 ALA A N 1
ATOM 641 C CA . ALA A 1 81 ? -9.685 1.900 7.777 1.00 96.69 81 ALA A CA 1
ATOM 642 C C . ALA A 1 81 ? -10.017 2.761 9.008 1.00 96.69 81 ALA A C 1
ATOM 644 O O . ALA A 1 81 ? -10.650 2.268 9.943 1.00 96.69 81 ALA A O 1
ATOM 645 N N . LEU A 1 82 ? -9.659 4.051 8.998 1.00 97.19 82 LEU A N 1
ATOM 646 C CA . LEU A 1 82 ? -10.003 4.987 10.076 1.00 97.19 82 LEU A CA 1
ATOM 647 C C . LEU A 1 82 ? -11.518 5.206 10.186 1.00 97.19 82 LEU A C 1
ATOM 649 O O . LEU A 1 82 ? -12.061 5.253 11.289 1.00 97.19 82 LEU A O 1
ATOM 653 N N . LEU A 1 83 ? -12.225 5.299 9.057 1.00 97.31 83 LEU A N 1
ATOM 654 C CA . LEU A 1 83 ? -13.686 5.413 9.047 1.00 97.31 83 LEU A CA 1
ATOM 655 C C . LEU A 1 83 ? -14.356 4.167 9.639 1.00 97.31 83 LEU A C 1
ATOM 657 O O . LEU A 1 83 ? -15.286 4.290 10.439 1.00 97.31 83 LEU A O 1
ATOM 661 N N . ILE A 1 84 ? -13.873 2.974 9.282 1.00 97.12 84 ILE A N 1
ATOM 662 C CA . ILE A 1 84 ? -14.359 1.706 9.836 1.00 97.12 84 ILE A CA 1
ATOM 663 C C . ILE A 1 84 ? -14.075 1.639 11.338 1.00 97.12 84 ILE A C 1
ATOM 665 O O . ILE A 1 84 ? -14.975 1.292 12.102 1.00 97.12 84 ILE A O 1
ATOM 669 N N . GLN A 1 85 ? -12.870 2.014 11.772 1.00 97.25 85 GLN A N 1
ATOM 670 C CA . GLN A 1 85 ? -12.506 2.044 13.187 1.00 97.25 85 GLN A CA 1
ATOM 671 C C . GLN A 1 85 ? -13.444 2.957 13.980 1.00 97.25 85 GLN A C 1
ATOM 673 O O . GLN A 1 85 ? -14.046 2.512 14.954 1.00 97.25 85 GLN A O 1
ATOM 678 N N . HIS A 1 86 ? -13.646 4.198 13.532 1.00 96.75 86 HIS A N 1
ATOM 679 C CA . HIS A 1 86 ? -14.548 5.133 14.203 1.00 96.75 86 HIS A CA 1
ATOM 680 C C . HIS A 1 86 ? -16.000 4.651 14.224 1.00 96.75 86 HIS A C 1
ATOM 682 O O . HIS A 1 86 ? -16.710 4.856 15.212 1.00 96.75 86 HIS A O 1
ATOM 688 N N . LYS A 1 87 ? -16.460 4.001 13.150 1.00 97.19 87 LYS A N 1
ATOM 689 C CA . LYS A 1 87 ? -17.796 3.402 13.109 1.00 97.19 87 LYS A CA 1
ATOM 690 C C . LYS A 1 87 ? -17.929 2.287 14.148 1.00 97.19 87 LYS A C 1
ATOM 692 O O . LYS A 1 87 ? -18.886 2.309 14.917 1.00 97.19 87 LYS A O 1
ATOM 697 N N . LEU A 1 88 ? -16.962 1.371 14.207 1.00 97.06 88 LEU A N 1
ATOM 698 C CA . LEU A 1 88 ? -16.946 0.272 15.173 1.00 97.06 88 LEU A CA 1
ATOM 699 C C . LEU A 1 88 ? -16.853 0.774 16.615 1.00 97.06 88 LEU A C 1
ATOM 701 O O . LEU A 1 88 ? -17.581 0.284 17.470 1.00 97.06 88 LEU A O 1
ATOM 705 N N . GLU A 1 89 ? -16.017 1.775 16.893 1.00 96.50 89 GLU A N 1
ATOM 706 C CA . GLU A 1 89 ? -15.925 2.393 18.222 1.00 96.50 89 GLU A CA 1
ATOM 707 C C . GLU A 1 89 ? -17.258 3.008 18.650 1.00 96.50 89 GLU A C 1
ATOM 709 O O . GLU A 1 89 ? -17.702 2.817 19.783 1.00 96.50 89 GLU A O 1
ATOM 714 N N . LYS A 1 90 ? -17.934 3.712 17.735 1.00 97.06 90 LYS A N 1
ATOM 715 C CA . LYS A 1 90 ? -19.243 4.307 18.006 1.00 97.06 90 LYS A CA 1
ATOM 716 C C . LYS A 1 90 ? -20.313 3.244 18.246 1.00 97.06 90 LYS A C 1
ATOM 718 O O . LYS A 1 90 ? -21.095 3.384 19.183 1.00 97.06 90 LYS A O 1
ATOM 723 N N . GLU A 1 91 ? -20.352 2.199 17.425 1.00 96.44 91 GLU A N 1
ATOM 724 C CA . GLU A 1 91 ? -21.286 1.079 17.587 1.00 96.44 91 GLU A CA 1
ATOM 725 C C . GLU A 1 91 ? -21.036 0.333 18.904 1.00 96.44 91 GLU A C 1
ATOM 727 O O . GLU A 1 91 ? -21.977 0.093 19.659 1.00 96.44 91 GLU A O 1
ATOM 732 N N . ALA A 1 92 ? -19.775 0.053 19.241 1.00 95.81 92 ALA A N 1
ATOM 733 C CA . ALA A 1 92 ? -19.393 -0.593 20.494 1.00 95.81 92 ALA A CA 1
ATOM 734 C C . ALA A 1 92 ? -19.750 0.263 21.717 1.00 95.81 92 ALA A C 1
ATOM 736 O O . ALA A 1 92 ? -20.286 -0.252 22.697 1.00 95.81 92 ALA A O 1
ATOM 737 N N . SER A 1 93 ? -19.505 1.575 21.653 1.00 96.44 93 SER A N 1
ATOM 738 C CA . SER A 1 93 ? -19.890 2.529 22.697 1.00 96.44 93 SER A CA 1
ATOM 739 C C . SER A 1 93 ? -21.408 2.535 22.911 1.00 96.44 93 SER A C 1
ATOM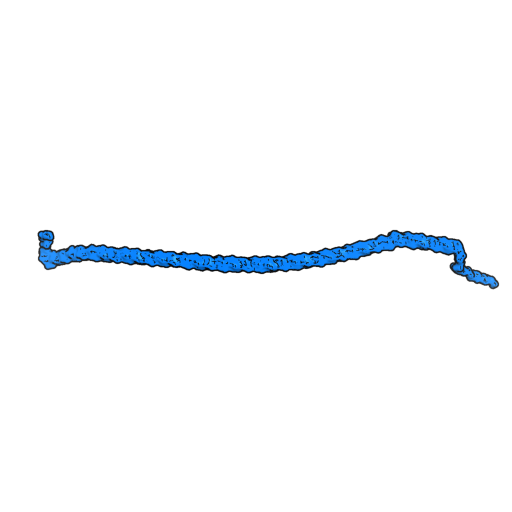 741 O O . SER A 1 93 ? -21.874 2.365 24.036 1.00 96.44 93 SER A O 1
ATOM 743 N N . GLN A 1 94 ? -22.192 2.613 21.830 1.00 96.56 94 GLN A N 1
ATOM 744 C CA . GLN A 1 94 ? -23.654 2.548 21.898 1.00 96.56 94 GLN A CA 1
ATOM 745 C C . GLN A 1 94 ? -24.157 1.212 22.453 1.00 96.56 94 GLN A C 1
ATOM 747 O O . GLN A 1 94 ? -25.064 1.192 23.284 1.00 96.56 94 GLN A O 1
ATOM 752 N N . GLN A 1 95 ? -23.575 0.094 22.021 1.00 96.25 95 GLN A N 1
ATOM 753 C CA . GLN A 1 95 ? -23.954 -1.231 22.499 1.00 96.25 95 GLN A CA 1
ATOM 754 C C . GLN A 1 95 ? -23.613 -1.414 23.983 1.00 96.25 95 GLN A C 1
ATOM 756 O O . GLN A 1 95 ? -24.425 -1.955 24.734 1.00 96.25 95 GLN A O 1
ATOM 761 N N . SER A 1 96 ? -22.453 -0.918 24.420 1.00 95.69 96 SER A N 1
ATOM 762 C CA . SER A 1 96 ? -22.051 -0.910 25.827 1.00 95.69 96 SER A CA 1
ATOM 763 C C . SER A 1 96 ? -23.013 -0.082 26.678 1.00 95.69 96 SER A C 1
ATOM 765 O O . SER A 1 96 ? -23.435 -0.536 27.740 1.00 95.69 96 SER A O 1
ATOM 767 N N . ASP A 1 97 ? -23.417 1.099 26.207 1.00 96.38 97 ASP A N 1
ATOM 768 C CA . ASP A 1 97 ? -24.386 1.947 26.904 1.00 96.38 97 ASP A CA 1
ATOM 769 C C . ASP A 1 97 ? -25.753 1.267 27.041 1.00 96.38 97 ASP A C 1
ATOM 771 O O . ASP A 1 97 ? -26.379 1.329 28.103 1.00 96.38 97 ASP A O 1
ATOM 775 N N . VAL A 1 98 ? -26.227 0.602 25.982 1.00 96.75 98 VAL A N 1
ATOM 776 C CA . VAL A 1 98 ? -27.485 -0.159 26.011 1.00 96.75 98 VAL A CA 1
ATOM 777 C C . VAL A 1 98 ? -27.391 -1.313 27.008 1.00 96.75 98 VAL A C 1
ATOM 779 O O . VAL A 1 98 ? -28.257 -1.424 27.876 1.00 96.75 98 VAL A O 1
ATOM 782 N N . ALA A 1 99 ? -26.321 -2.110 26.947 1.00 96.19 99 ALA A N 1
ATOM 783 C CA . ALA A 1 99 ? -26.101 -3.220 27.870 1.00 96.19 99 ALA A CA 1
ATOM 784 C C . ALA A 1 99 ? -26.024 -2.738 29.328 1.00 96.19 99 ALA A C 1
ATOM 786 O O . ALA A 1 99 ? -26.640 -3.327 30.216 1.00 96.19 99 ALA A O 1
ATOM 787 N N . PHE A 1 100 ? -25.330 -1.626 29.588 1.00 96.19 100 PHE A N 1
ATOM 788 C CA . PHE A 1 100 ? -25.228 -1.058 30.931 1.00 96.19 100 PHE A CA 1
ATOM 789 C C . PHE A 1 100 ? -26.584 -0.586 31.466 1.00 96.19 100 PHE A C 1
ATOM 791 O O . PHE A 1 100 ? -26.902 -0.810 32.637 1.00 96.19 100 PHE A O 1
ATOM 798 N N . ARG A 1 101 ? -27.410 0.043 30.619 1.00 96.38 101 ARG A N 1
ATOM 799 C CA . ARG A 1 101 ? -28.770 0.461 30.994 1.00 96.38 101 ARG A CA 1
ATOM 800 C C . ARG A 1 101 ? -29.672 -0.730 31.289 1.00 96.38 101 ARG A C 1
ATOM 802 O O . ARG A 1 101 ? -30.415 -0.680 32.264 1.00 96.38 101 ARG A O 1
ATOM 809 N N . GLU A 1 102 ? -29.597 -1.784 30.483 1.00 96.12 102 GLU A N 1
ATOM 810 C CA . GLU A 1 102 ? -30.375 -3.009 30.683 1.00 96.12 102 GLU A CA 1
ATOM 811 C C . GLU A 1 102 ? -29.995 -3.703 31.997 1.00 96.12 102 GLU A C 1
ATOM 813 O O . GLU A 1 102 ? -30.864 -3.965 32.828 1.00 96.12 102 GLU A O 1
ATOM 818 N N . VAL A 1 103 ? -28.695 -3.891 32.245 1.00 96.44 103 VAL A N 1
ATOM 819 C CA . VAL A 1 103 ? -28.191 -4.463 33.502 1.00 96.44 103 VAL A CA 1
ATOM 820 C C . VAL A 1 103 ? -28.577 -3.594 34.699 1.00 96.44 103 VAL A C 1
ATOM 822 O O . VAL A 1 103 ? -29.023 -4.117 35.716 1.00 96.44 103 VAL A O 1
ATOM 825 N N . SER A 1 104 ? -28.462 -2.268 34.592 1.00 95.81 104 SER A N 1
ATOM 826 C CA . SER A 1 104 ? -28.861 -1.356 35.674 1.00 95.81 104 SER A CA 1
ATOM 827 C C . SER A 1 104 ? -30.357 -1.455 35.980 1.00 95.81 104 SER A C 1
ATOM 829 O O . SER A 1 104 ? -30.745 -1.495 37.147 1.00 95.81 104 SER A O 1
ATOM 831 N N . ALA A 1 105 ? -31.202 -1.535 34.949 1.00 96.69 105 ALA A N 1
ATOM 832 C CA . ALA A 1 105 ? -32.640 -1.713 35.119 1.00 96.69 105 ALA A CA 1
ATOM 833 C C . ALA A 1 105 ? -32.974 -3.057 35.786 1.00 96.69 105 ALA A C 1
ATOM 835 O O . ALA A 1 105 ? -33.847 -3.107 36.655 1.00 96.69 105 ALA A O 1
ATOM 836 N N . GLU A 1 106 ? -32.264 -4.127 35.427 1.00 95.94 106 GLU A N 1
ATOM 837 C CA . GLU A 1 106 ? -32.448 -5.445 36.035 1.00 95.94 106 GLU A CA 1
ATOM 838 C C . GLU A 1 106 ? -31.978 -5.481 37.494 1.00 95.94 106 GLU A C 1
ATOM 840 O O . GLU A 1 106 ? -32.676 -6.015 38.355 1.00 95.94 106 GLU A O 1
ATOM 845 N N . ILE A 1 107 ? -30.856 -4.828 37.814 1.00 96.06 107 ILE A N 1
ATOM 846 C CA . ILE A 1 107 ? -30.387 -4.667 39.198 1.00 96.06 107 ILE A CA 1
ATOM 847 C C . ILE A 1 107 ? -31.438 -3.942 40.044 1.00 96.06 107 ILE A C 1
ATOM 849 O O . ILE A 1 107 ? -31.724 -4.370 41.162 1.00 96.06 107 ILE A O 1
ATOM 853 N N . GLU A 1 108 ? -32.030 -2.860 39.536 1.00 96.00 108 GLU A N 1
ATOM 854 C CA . GLU A 1 108 ? -33.062 -2.125 40.273 1.00 96.00 108 GLU A CA 1
ATOM 855 C C . GLU A 1 108 ? -34.348 -2.948 40.449 1.00 96.00 108 GLU A C 1
ATOM 857 O O . GLU A 1 108 ? -34.934 -2.944 41.536 1.00 96.00 108 GLU A O 1
ATOM 862 N N . ARG A 1 109 ? -34.751 -3.738 39.444 1.00 96.62 109 ARG A N 1
ATOM 863 C CA . ARG A 1 109 ? -35.858 -4.703 39.582 1.00 96.62 109 ARG A CA 1
ATOM 864 C C . ARG A 1 109 ? -35.566 -5.753 40.648 1.00 96.62 109 ARG A C 1
ATOM 866 O O . ARG A 1 109 ? -36.406 -5.978 41.521 1.00 96.62 109 ARG A O 1
ATOM 873 N N . LEU A 1 110 ? -34.378 -6.352 40.617 1.00 96.44 110 LEU A N 1
ATOM 874 C CA . LEU A 1 110 ? -33.966 -7.372 41.576 1.00 96.44 110 LEU A 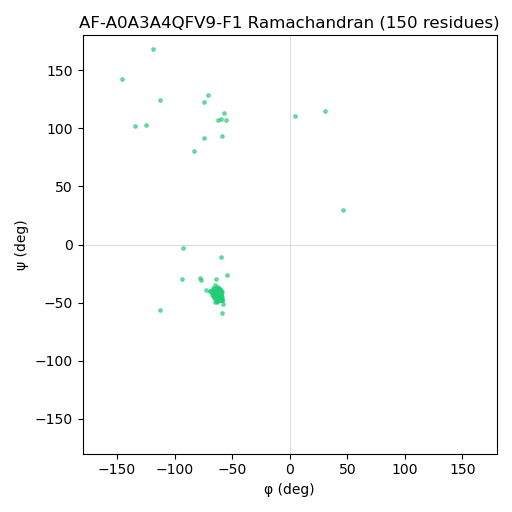CA 1
ATOM 875 C C . LEU A 1 110 ? -33.896 -6.809 43.001 1.00 96.44 110 LEU A C 1
ATOM 877 O O . LEU A 1 110 ? -34.358 -7.454 43.944 1.00 96.44 110 LEU A O 1
ATOM 881 N N . LYS A 1 111 ? -33.381 -5.585 43.176 1.00 96.06 111 LYS A N 1
ATOM 882 C CA . LYS A 1 111 ? -33.396 -4.884 44.469 1.00 96.06 111 LYS A CA 1
ATOM 883 C C . LYS A 1 111 ? -34.817 -4.665 44.974 1.00 96.06 111 LYS A C 1
ATOM 885 O O . LYS A 1 111 ? -35.080 -4.925 46.147 1.00 96.06 111 LYS A O 1
ATOM 890 N N . ALA A 1 112 ? -35.727 -4.201 44.116 1.00 95.94 112 ALA A N 1
ATOM 891 C CA . ALA A 1 112 ? -37.120 -3.973 44.491 1.00 95.94 112 ALA A CA 1
ATOM 892 C C . ALA A 1 112 ? -37.810 -5.278 44.924 1.00 95.94 112 ALA A C 1
ATOM 894 O O . ALA A 1 112 ? -38.435 -5.314 45.983 1.00 95.94 112 ALA A O 1
ATOM 895 N N . GLN A 1 113 ? -37.624 -6.362 44.163 1.00 96.00 113 GLN A N 1
ATOM 896 C CA . GLN A 1 113 ? -38.136 -7.694 44.506 1.00 96.00 113 GLN A CA 1
ATOM 897 C C . GLN A 1 113 ? -37.552 -8.217 45.823 1.00 96.00 113 GLN A C 1
ATOM 899 O O . GLN A 1 113 ? -38.292 -8.676 46.690 1.00 96.00 113 GLN A O 1
ATOM 904 N N . THR A 1 114 ? -36.235 -8.099 46.005 1.00 95.19 114 THR A N 1
ATOM 905 C CA . THR A 1 114 ? -35.552 -8.535 47.232 1.00 95.19 114 THR A CA 1
ATOM 906 C C . THR A 1 114 ? -36.066 -7.763 48.443 1.00 95.19 114 THR A C 1
ATOM 908 O O . THR A 1 114 ? -36.332 -8.356 49.484 1.00 95.19 114 THR A O 1
ATOM 911 N N . ARG A 1 115 ? -36.262 -6.445 48.313 1.00 95.25 115 ARG A N 1
ATOM 912 C CA . ARG A 1 115 ? -36.806 -5.611 49.389 1.00 95.25 115 ARG A CA 1
ATOM 913 C C . ARG A 1 115 ? -38.226 -6.029 49.766 1.00 95.25 115 ARG A C 1
ATOM 915 O O . ARG A 1 115 ? -38.513 -6.172 50.948 1.00 95.25 115 ARG A O 1
ATOM 922 N N . GLN A 1 116 ? -39.076 -6.289 48.773 1.00 95.62 116 GLN A N 1
ATOM 923 C CA . GLN A 1 116 ? -40.434 -6.777 49.005 1.00 95.62 116 GLN A CA 1
ATOM 924 C C . GLN A 1 116 ? -40.442 -8.141 49.714 1.00 95.62 116 GLN A C 1
ATOM 926 O O . GLN A 1 116 ? -41.244 -8.356 50.624 1.00 95.62 116 GLN A O 1
ATOM 931 N N . GLU A 1 117 ? -39.548 -9.055 49.331 1.00 94.44 117 GLU A N 1
ATOM 932 C CA . GLU A 1 117 ? -39.439 -10.364 49.979 1.00 94.44 117 GLU A CA 1
ATOM 933 C C . GLU A 1 117 ? -38.925 -10.247 51.420 1.00 94.44 117 GLU A C 1
ATOM 935 O O . GLU A 1 117 ? -39.474 -10.889 52.315 1.00 94.44 117 GLU A O 1
ATOM 940 N N . VAL A 1 118 ? -37.941 -9.380 51.675 1.00 94.88 118 VAL A N 1
ATOM 941 C CA . VAL A 1 118 ? -37.460 -9.082 53.035 1.00 94.88 118 VAL A CA 1
ATOM 942 C C . VAL A 1 118 ? -38.584 -8.510 53.899 1.00 94.88 118 VAL A C 1
ATOM 944 O O . VAL A 1 118 ? -38.791 -8.984 55.015 1.00 94.88 118 VAL A O 1
ATOM 947 N N . ASP A 1 119 ? -39.357 -7.547 53.391 1.00 94.19 119 ASP A N 1
ATOM 948 C CA . ASP A 1 119 ? -40.488 -6.968 54.126 1.00 94.19 119 ASP A CA 1
ATOM 949 C C . ASP A 1 119 ? -41.550 -8.035 54.458 1.00 94.19 119 ASP A C 1
ATOM 951 O O . ASP A 1 119 ? -42.078 -8.076 55.576 1.00 94.19 119 ASP A O 1
ATOM 955 N N . ARG A 1 120 ? -41.817 -8.961 53.523 1.00 93.88 120 ARG A N 1
ATOM 956 C CA . ARG A 1 120 ? -42.720 -10.103 53.739 1.00 93.88 120 ARG A CA 1
ATOM 957 C C . ARG A 1 120 ? -42.192 -11.056 54.813 1.00 93.88 120 ARG A C 1
ATOM 959 O O . ARG A 1 120 ? -42.962 -11.486 55.674 1.00 93.88 120 ARG A O 1
ATOM 966 N N . GLN A 1 121 ? -40.897 -11.365 54.795 1.00 92.44 121 GLN A N 1
ATOM 967 C CA . GLN A 1 121 ? -40.259 -12.212 55.805 1.00 92.44 121 GLN A CA 1
ATOM 968 C C . GLN A 1 121 ? -40.287 -11.561 57.189 1.00 92.44 121 GLN A C 1
ATOM 970 O O . GLN A 1 121 ? -40.624 -12.229 58.162 1.00 92.44 121 GLN A O 1
ATOM 975 N N . ILE A 1 122 ? -40.027 -10.253 57.291 1.00 93.31 122 ILE A N 1
ATOM 976 C CA . I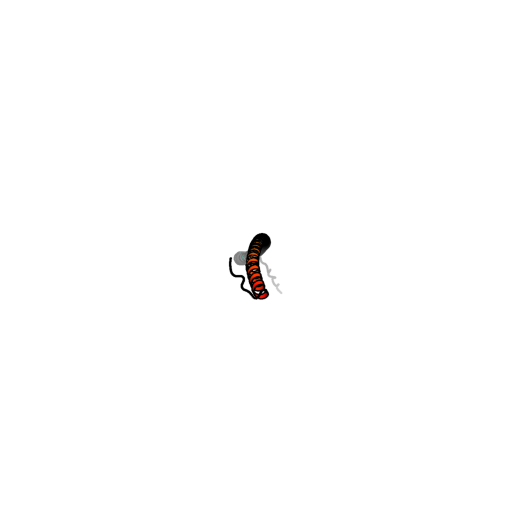LE A 1 122 ? -40.124 -9.514 58.559 1.00 93.31 122 ILE A CA 1
ATOM 977 C C . ILE A 1 122 ? -41.546 -9.590 59.126 1.00 93.31 122 ILE A C 1
ATOM 979 O O . ILE A 1 122 ? -41.713 -9.796 60.329 1.00 93.31 122 ILE A O 1
ATOM 983 N N . LEU A 1 123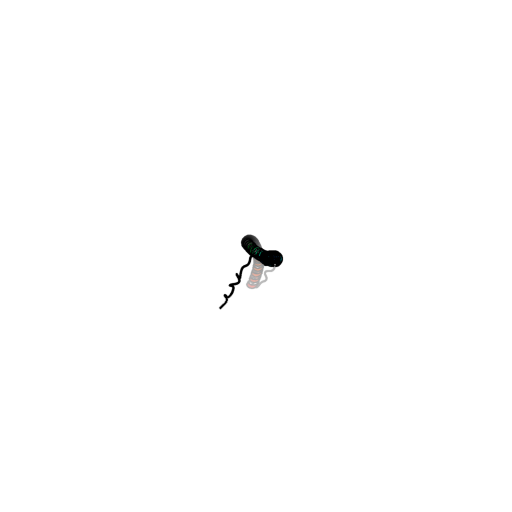 ? -42.576 -9.433 58.288 1.00 91.94 123 LEU A N 1
ATOM 984 C CA . LEU A 1 123 ? -43.972 -9.559 58.721 1.00 91.94 123 LEU A CA 1
ATOM 985 C C . LEU A 1 123 ? -44.289 -10.967 59.236 1.00 91.94 123 LEU A C 1
ATOM 987 O O . LEU A 1 123 ? -44.885 -11.097 60.304 1.00 91.94 123 LEU A O 1
ATOM 991 N N . ASN A 1 124 ? -43.857 -12.003 58.516 1.00 92.00 124 ASN A N 1
ATOM 992 C CA . ASN A 1 124 ? -44.057 -13.395 58.916 1.00 92.00 124 ASN A CA 1
ATOM 993 C C . ASN A 1 124 ? -43.342 -13.711 60.248 1.00 92.00 124 ASN A C 1
ATOM 995 O O . ASN A 1 124 ? -43.962 -14.211 61.185 1.00 92.00 124 ASN A O 1
ATOM 999 N N . VAL A 1 125 ? -42.075 -13.306 60.388 1.00 91.38 125 VAL A N 1
ATOM 1000 C CA . VAL A 1 125 ? -41.306 -13.483 61.630 1.00 91.38 125 VAL A CA 1
ATOM 1001 C C . VAL A 1 125 ? -41.954 -12.739 62.797 1.00 91.38 125 VAL A C 1
ATOM 1003 O O . VAL A 1 125 ? -42.029 -13.286 63.892 1.00 91.38 125 VAL A O 1
ATOM 1006 N N . LYS A 1 126 ? -42.472 -11.520 62.594 1.00 90.44 126 LYS A N 1
ATOM 1007 C CA . LYS A 1 126 ? -43.196 -10.785 63.647 1.00 90.44 126 LYS A CA 1
ATOM 1008 C C . LYS A 1 126 ? -44.452 -11.519 64.121 1.00 90.44 126 LYS A C 1
ATOM 1010 O O . LYS A 1 126 ? -44.737 -11.481 65.316 1.00 90.44 126 LYS A O 1
ATOM 1015 N N . GLN A 1 127 ? -45.188 -12.169 63.217 1.00 86.94 127 GLN A N 1
ATOM 1016 C CA . GLN A 1 127 ? -46.361 -12.973 63.578 1.00 86.94 127 GLN A CA 1
ATOM 1017 C C . GLN A 1 127 ? -45.955 -14.177 64.435 1.00 86.94 127 GLN A C 1
ATOM 1019 O O . GLN A 1 127 ? -46.483 -14.340 65.533 1.00 86.94 127 GLN A O 1
ATOM 1024 N N . HIS A 1 128 ? -44.953 -14.946 64.002 1.00 87.69 128 HIS A N 1
ATOM 1025 C CA . HIS A 1 128 ? -44.447 -16.077 64.783 1.00 87.69 128 HIS A CA 1
ATOM 1026 C C . HIS A 1 128 ? -43.839 -15.657 66.126 1.00 87.69 128 HIS A C 1
ATOM 1028 O O . HIS A 1 128 ? -44.068 -16.315 67.137 1.00 87.69 128 HIS A O 1
ATOM 1034 N N . LEU A 1 129 ? -43.132 -14.527 66.181 1.00 87.19 129 LEU A N 1
ATOM 1035 C CA . LEU A 1 129 ? -42.564 -14.017 67.428 1.00 87.19 129 LEU A CA 1
ATOM 1036 C C . LEU A 1 129 ? -43.653 -13.624 68.438 1.00 87.19 129 LEU A C 1
ATOM 1038 O O . LEU A 1 129 ? -43.470 -13.821 69.636 1.00 87.19 129 LEU A O 1
ATOM 1042 N N . ALA A 1 130 ? -44.793 -13.094 67.981 1.00 84.56 130 ALA A N 1
ATOM 1043 C CA . ALA A 1 130 ? -45.928 -12.799 68.856 1.00 84.56 130 ALA A CA 1
ATOM 1044 C C . ALA A 1 130 ? -46.547 -14.082 69.444 1.00 84.56 130 ALA A C 1
ATOM 1046 O O . ALA A 1 130 ? -46.846 -14.130 70.639 1.00 84.56 130 ALA A O 1
ATOM 1047 N N . GLU A 1 131 ? -46.682 -15.136 68.632 1.00 86.62 131 GLU A N 1
ATOM 1048 C CA . GLU A 1 131 ? -47.143 -16.459 69.080 1.00 86.62 131 GLU A CA 1
ATOM 1049 C C . GLU A 1 131 ? -46.174 -17.094 70.091 1.00 86.62 131 GLU A C 1
ATOM 1051 O O . GLU A 1 131 ? -46.595 -17.586 71.144 1.00 86.62 131 GLU A O 1
ATOM 1056 N N . GLU A 1 132 ? -44.868 -17.055 69.809 1.00 85.75 132 GLU A N 1
ATOM 1057 C CA . GLU A 1 132 ? -43.836 -17.558 70.719 1.00 85.75 132 GLU A CA 1
ATOM 1058 C C . GLU A 1 132 ? -43.759 -16.743 72.013 1.00 85.75 132 GLU A C 1
ATOM 1060 O O . GLU A 1 132 ? -43.615 -17.320 73.093 1.00 85.75 132 GLU A O 1
ATOM 1065 N N . SER A 1 133 ? -43.914 -15.419 71.938 1.00 86.25 133 SER A N 1
ATOM 1066 C CA . SER A 1 133 ? -43.918 -14.544 73.111 1.00 86.25 133 SER A CA 1
ATOM 1067 C C . SER A 1 133 ? -45.098 -14.853 74.038 1.00 86.25 133 SER A C 1
ATOM 1069 O O . SER A 1 133 ? -44.891 -14.979 75.243 1.00 86.25 133 SER A O 1
ATOM 1071 N N . LEU A 1 134 ? -46.302 -15.089 73.498 1.00 83.94 134 LEU A N 1
ATOM 1072 C CA . LEU A 1 134 ? -47.467 -15.534 74.277 1.00 83.94 134 LEU A CA 1
ATOM 1073 C C . LEU A 1 134 ? -47.222 -16.878 74.975 1.00 83.94 134 LEU A C 1
ATOM 1075 O O . LEU A 1 134 ? -47.509 -17.019 76.168 1.00 83.94 134 LEU A O 1
ATOM 1079 N N . LYS A 1 135 ? -46.651 -17.857 74.259 1.00 86.75 135 LYS A N 1
ATOM 1080 C CA . LYS A 1 135 ? -46.250 -19.145 74.849 1.00 86.75 135 LYS A CA 1
ATOM 1081 C C . LYS A 1 135 ? -45.245 -18.952 75.982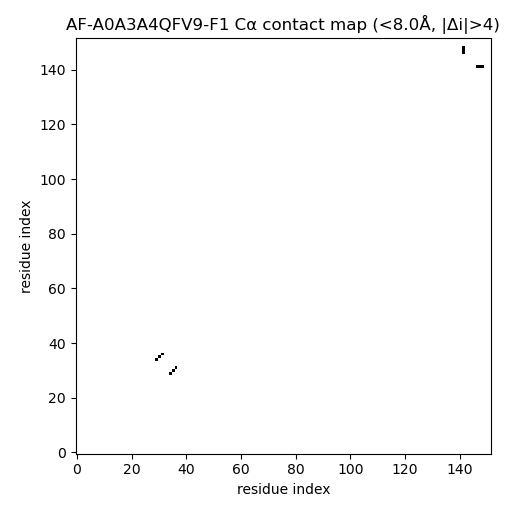 1.00 86.75 135 LYS A C 1
ATOM 1083 O O . LYS A 1 135 ? -45.432 -19.515 77.058 1.00 86.75 135 LYS A O 1
ATOM 1088 N N . LEU A 1 136 ? -44.205 -18.150 75.763 1.00 85.69 136 LEU A N 1
ATOM 1089 C CA . LEU A 1 136 ? -43.172 -17.895 76.762 1.00 85.69 136 LEU A CA 1
ATOM 1090 C C . LEU A 1 136 ? -43.742 -17.181 77.993 1.00 85.69 136 LEU A C 1
ATOM 1092 O O . LEU A 1 136 ? -43.447 -17.580 79.117 1.00 85.69 136 LEU A O 1
ATOM 1096 N N . SER A 1 137 ? -44.605 -16.178 77.807 1.00 84.75 137 SER A N 1
ATOM 1097 C CA . SER A 1 137 ? -45.304 -15.510 78.908 1.00 84.75 137 SER A CA 1
ATOM 1098 C C . SER A 1 137 ? -46.152 -16.486 79.721 1.00 84.75 137 SER A C 1
ATOM 1100 O O . SER A 1 137 ? -46.127 -16.415 80.948 1.00 84.75 137 SER A O 1
ATOM 1102 N N . LYS A 1 138 ? -46.850 -17.433 79.075 1.00 82.75 138 LYS A N 1
ATOM 1103 C CA . LYS A 1 138 ? -47.603 -18.485 79.777 1.00 82.75 138 LYS A CA 1
ATOM 1104 C C . LYS A 1 138 ? -46.686 -19.366 80.629 1.00 82.75 138 LYS A C 1
ATOM 1106 O O . LYS A 1 138 ? -46.972 -19.567 81.805 1.00 82.75 138 LYS A O 1
ATOM 1111 N N . VAL A 1 139 ? -45.550 -19.797 80.078 1.00 84.75 139 VAL A N 1
ATOM 1112 C CA . VAL A 1 139 ? -44.546 -20.593 80.807 1.00 84.75 139 VAL A CA 1
ATOM 1113 C C . VAL A 1 139 ? -43.970 -19.823 82.001 1.00 84.75 139 VAL A C 1
ATOM 1115 O O . VAL A 1 139 ? -43.824 -20.385 83.084 1.00 84.75 139 VAL A O 1
ATOM 1118 N N . ILE A 1 140 ? -43.657 -18.532 81.837 1.00 82.56 140 ILE A N 1
ATOM 1119 C CA . ILE A 1 140 ? -43.163 -17.685 82.934 1.00 82.56 140 ILE A CA 1
ATOM 1120 C C . ILE A 1 140 ? -44.232 -17.543 84.025 1.00 82.56 140 ILE A C 1
ATOM 1122 O O . ILE A 1 140 ? -43.906 -17.678 85.202 1.00 82.56 140 ILE A O 1
ATOM 1126 N N . MET A 1 141 ? -45.498 -17.315 83.653 1.00 80.75 141 MET A N 1
ATOM 1127 C CA . MET A 1 141 ? -46.607 -17.217 84.609 1.00 80.75 141 MET A CA 1
ATOM 1128 C C . MET A 1 141 ? -46.812 -18.520 85.390 1.00 80.75 141 MET A C 1
ATOM 1130 O O . MET A 1 141 ? -46.928 -18.471 86.611 1.00 80.75 141 MET A O 1
ATOM 1134 N N . GLU A 1 142 ? -46.797 -19.677 84.726 1.00 81.38 142 GLU A N 1
ATOM 1135 C CA . GLU A 1 142 ? -46.903 -20.991 85.380 1.00 81.38 142 GLU A CA 1
ATOM 1136 C C . GLU A 1 142 ? -45.755 -21.238 86.368 1.00 81.38 142 GLU A C 1
ATOM 1138 O O . GLU A 1 142 ? -45.979 -21.725 87.476 1.00 81.38 142 GLU A O 1
ATOM 1143 N N . LYS A 1 143 ? -44.529 -20.848 85.999 1.00 79.75 143 LYS A N 1
ATOM 1144 C CA . LYS A 1 143 ? -43.331 -21.053 86.824 1.00 79.75 143 LYS A CA 1
ATOM 1145 C C . LYS A 1 143 ? -43.219 -20.065 87.990 1.00 79.75 143 LYS A C 1
ATOM 1147 O O . LYS A 1 143 ? -42.674 -20.419 89.027 1.00 79.75 143 LYS A O 1
ATOM 1152 N N . ALA A 1 144 ? -43.735 -18.844 87.838 1.00 79.25 144 ALA A N 1
ATOM 1153 C CA . ALA A 1 144 ? -43.782 -17.841 88.904 1.00 79.25 144 ALA A CA 1
ATOM 1154 C C . ALA A 1 144 ? -44.908 -18.097 89.924 1.00 79.25 144 ALA A C 1
ATOM 1156 O O . ALA A 1 144 ? -44.775 -17.714 91.083 1.00 79.25 144 ALA A O 1
ATOM 1157 N N . LEU A 1 145 ? -46.010 -18.730 89.502 1.00 73.62 145 LEU A N 1
ATOM 1158 C CA . LEU A 1 145 ? -47.165 -19.050 90.354 1.00 73.62 145 LEU A CA 1
ATOM 1159 C C . LEU A 1 145 ? -47.101 -20.454 90.989 1.00 73.62 145 LEU A C 1
ATOM 1161 O O . LEU A 1 145 ? -48.017 -20.799 91.732 1.00 73.62 145 LEU A O 1
ATOM 1165 N N . ASP A 1 146 ? -46.068 -21.251 90.678 1.00 68.31 146 ASP A N 1
ATOM 1166 C CA . ASP A 1 146 ? -45.851 -22.645 91.124 1.00 68.31 146 ASP A CA 1
ATOM 1167 C C . ASP A 1 146 ? -47.106 -23.543 91.000 1.00 68.31 146 ASP A C 1
ATOM 1169 O O . ASP A 1 146 ? -47.339 -24.468 91.777 1.00 68.31 146 ASP A O 1
ATOM 1173 N N . ARG A 1 147 ? -47.966 -23.240 90.013 1.00 62.44 147 ARG A N 1
ATOM 1174 C CA . ARG A 1 147 ? -49.205 -23.969 89.706 1.00 62.44 147 ARG A CA 1
ATOM 1175 C C . ARG A 1 147 ? -49.461 -23.973 88.201 1.00 62.44 147 ARG A C 1
ATOM 1177 O O . ARG A 1 147 ? -49.261 -22.962 87.528 1.00 62.44 147 ARG A O 1
ATOM 1184 N N . SER A 1 148 ? -49.973 -25.082 87.671 1.00 58.03 148 SER A N 1
ATOM 1185 C CA . SER A 1 148 ? -50.341 -25.182 86.255 1.00 58.03 148 SER A CA 1
ATOM 1186 C C . SER A 1 148 ? -51.583 -24.342 85.941 1.00 58.03 148 SER A C 1
ATOM 1188 O O . SER A 1 148 ? -52.619 -24.509 86.589 1.00 58.03 148 SER A O 1
ATOM 1190 N N . LEU A 1 149 ? -51.518 -23.492 84.914 1.00 60.38 149 LEU A N 1
ATOM 1191 C CA . LEU A 1 149 ? -52.694 -22.831 84.342 1.00 60.38 149 LEU A CA 1
ATOM 1192 C C . LEU A 1 149 ? -53.361 -23.792 83.345 1.00 60.38 149 LEU A C 1
ATOM 1194 O O . LEU A 1 149 ? -53.149 -23.733 82.132 1.00 60.38 149 LEU A O 1
ATOM 1198 N N . SER A 1 150 ? -54.140 -24.730 83.883 1.00 45.44 150 SER A N 1
ATOM 1199 C CA . SER A 1 150 ? -54.932 -25.689 83.113 1.00 45.44 150 SER A CA 1
ATOM 1200 C C . SER A 1 150 ? -56.165 -25.029 82.480 1.00 45.44 150 SER A C 1
ATOM 1202 O O . SER A 1 150 ? -56.983 -24.467 83.202 1.00 45.44 150 SER A O 1
ATOM 1204 N N . HIS A 1 151 ? -56.242 -25.151 81.150 1.00 39.25 151 HIS A N 1
ATOM 1205 C CA . HIS A 1 151 ? -57.391 -25.084 80.230 1.00 39.25 151 HIS A CA 1
ATOM 1206 C C . HIS A 1 151 ? -58.603 -24.197 80.564 1.00 39.25 151 HIS A C 1
ATOM 1208 O O . HIS A 1 151 ? -59.432 -24.554 81.396 1.00 39.25 151 HIS A O 1
ATOM 1214 N N . GLU A 1 152 ? -58.805 -23.171 79.733 1.00 34.50 152 GLU A N 1
ATOM 1215 C CA . GLU A 1 152 ? -59.631 -23.341 78.524 1.00 34.50 152 GLU A CA 1
ATOM 1216 C C . GLU A 1 152 ? -58.792 -22.931 77.306 1.00 34.50 152 GLU A C 1
ATOM 1218 O O . GLU A 1 152 ? -58.194 -21.830 77.338 1.00 34.50 152 GLU A O 1
#

Solvent-accessible surface area (backbone atoms only — not comparable to full-atom values): 8506 Å² total; per-residue (Å²): 142,80,80,83,77,80,71,67,93,76,67,98,43,74,64,53,56,52,50,51,52,52,51,52,52,50,50,50,49,45,44,65,70,46,53,46,58,52,50,51,53,51,51,50,52,53,48,52,53,50,52,52,48,51,51,51,55,50,52,52,51,52,50,52,52,51,52,52,52,50,53,54,50,51,52,48,53,52,52,51,50,50,53,52,49,54,50,50,52,51,51,49,50,53,51,50,52,51,52,51,50,51,52,51,53,49,51,53,50,51,51,52,51,51,51,53,50,50,55,52,49,54,53,52,51,52,54,52,50,52,56,50,47,53,52,49,51,51,54,51,50,29,65,75,64,79,44,84,85,75,81,135

Secondary structure (DSSP, 8-state):
--------S----HHHHHHHHHHHHHHHHHIIIIIHHHHHHHHHHHHHHHHHHHHHHHHHHHHHHHHHHHHHHHHHHHHHHHHHHHHHHHHHHHHHHHHHHHHHHHHHHHHHHHHHHHHHHHHHHHHHHHHHHHHHHHHHHHHHTTS-----

pLDDT: mean 88.77, std 13.69, range [34.5, 97.69]